Protein AF-A0A9R1IHA6-F1 (afdb_monomer)

Nearest PDB structures (foldseek):
  6hix-assembly1_BE  TM=2.326E-01  e=9.275E+00  Trypanosoma brucei brucei

Solvent-accessible surface area (backbone atoms only — not comparable to full-atom values): 6598 Å² total; per-residue (Å²): 130,70,86,80,84,93,44,75,67,52,56,48,25,57,74,69,25,54,63,55,72,69,58,50,52,52,51,47,20,59,52,26,32,60,39,22,48,35,31,72,74,71,72,51,58,93,70,52,66,53,27,52,53,48,52,52,51,53,39,62,53,31,71,79,51,58,51,72,69,54,48,54,51,49,51,55,50,18,30,52,51,28,31,49,55,46,63,74,39,41,64,21,51,52,37,29,50,54,32,51,78,70,69,51,56,70,72,56,28,52,49,36,29,53,56,36,55,62,72,74,110

pLDDT: mean 88.93, std 10.42, range [49.62, 97.88]

Organism: Triticum aestivum (NCBI:txid4565)

Structure (mmCIF, N/CA/C/O backbone):
data_AF-A0A9R1IHA6-F1
#
_entry.id   AF-A0A9R1IHA6-F1
#
loop_
_atom_site.group_PDB
_atom_site.id
_atom_site.type_symbol
_atom_site.label_atom_id
_atom_site.label_alt_id
_atom_site.label_comp_id
_atom_site.label_asym_id
_atom_site.label_entity_id
_atom_site.label_seq_id
_atom_site.pdbx_PDB_ins_code
_atom_site.Cartn_x
_atom_site.Cartn_y
_atom_site.Cartn_z
_atom_site.occupancy
_atom_site.B_iso_or_equiv
_atom_site.auth_seq_id
_atom_site.auth_comp_id
_atom_site.auth_asym_id
_atom_site.auth_atom_id
_atom_site.pdbx_PDB_model_num
ATOM 1 N N . ALA A 1 1 ? -11.161 -4.073 -8.428 1.00 49.62 1 ALA A N 1
ATOM 2 C CA . ALA A 1 1 ? -10.575 -2.799 -7.959 1.00 49.62 1 ALA A CA 1
ATOM 3 C C . ALA A 1 1 ? -9.213 -2.607 -8.622 1.00 49.62 1 ALA A C 1
ATOM 5 O O . ALA A 1 1 ? -8.655 -3.598 -9.080 1.00 49.62 1 ALA A O 1
ATOM 6 N N . GLY A 1 2 ? -8.721 -1.375 -8.741 1.00 61.88 2 GLY A N 1
ATOM 7 C CA . GLY A 1 2 ? -7.374 -1.086 -9.237 1.00 61.88 2 GLY A CA 1
ATOM 8 C C . GLY A 1 2 ? -6.976 0.344 -8.885 1.00 61.88 2 GLY A C 1
ATOM 9 O O . GLY A 1 2 ? -7.828 1.236 -8.886 1.00 61.88 2 GLY A O 1
ATOM 10 N N . THR A 1 3 ? -5.708 0.547 -8.543 1.00 79.12 3 THR A N 1
ATOM 11 C CA . THR A 1 3 ? -5.172 1.857 -8.168 1.00 79.12 3 THR A CA 1
ATOM 12 C C . THR A 1 3 ? -4.991 2.734 -9.403 1.00 79.12 3 THR A C 1
ATOM 14 O O . THR A 1 3 ? -4.289 2.365 -10.342 1.00 79.12 3 THR A O 1
ATOM 17 N N . GLN A 1 4 ? -5.602 3.920 -9.391 1.00 74.00 4 GLN A N 1
ATOM 18 C CA . GLN A 1 4 ? -5.334 4.967 -10.374 1.00 74.00 4 GLN A CA 1
ATOM 19 C C . GLN A 1 4 ? -4.528 6.081 -9.728 1.00 74.00 4 GLN A C 1
ATOM 21 O O . GLN A 1 4 ? -4.879 6.600 -8.668 1.00 74.00 4 GLN A O 1
ATOM 26 N N . PHE A 1 5 ? -3.458 6.460 -10.402 1.00 71.38 5 PHE A N 1
ATOM 27 C CA . PHE A 1 5 ? -2.583 7.523 -9.972 1.00 71.38 5 PHE A CA 1
ATOM 28 C C . PHE A 1 5 ? -2.893 8.805 -10.748 1.00 71.38 5 PHE A C 1
ATOM 30 O O . PHE A 1 5 ? -2.802 8.819 -11.968 1.00 71.38 5 PHE A O 1
ATOM 37 N N . TRP A 1 6 ? -3.241 9.879 -10.037 1.00 64.12 6 TRP A N 1
ATOM 38 C CA . TRP A 1 6 ? -3.497 11.202 -10.615 1.00 64.12 6 TRP A CA 1
ATOM 39 C C . TRP A 1 6 ? -2.381 12.164 -10.199 1.00 64.12 6 TRP A C 1
ATOM 41 O O . TRP A 1 6 ? -2.547 12.979 -9.293 1.00 64.12 6 TRP A O 1
ATOM 51 N N . ASP A 1 7 ? -1.212 12.021 -10.819 1.00 72.62 7 ASP A N 1
ATOM 52 C CA . ASP A 1 7 ? -0.042 12.865 -10.570 1.00 72.62 7 ASP A CA 1
ATOM 53 C C . ASP A 1 7 ? 0.605 13.211 -11.916 1.00 72.62 7 ASP A C 1
ATOM 55 O O . ASP A 1 7 ? 1.246 12.379 -12.549 1.00 72.62 7 ASP A O 1
ATOM 59 N N . ALA A 1 8 ? 0.427 14.452 -12.373 1.00 72.25 8 ALA A N 1
ATOM 60 C CA . ALA A 1 8 ? 0.936 14.897 -13.672 1.00 72.25 8 ALA A CA 1
ATOM 61 C C . ALA A 1 8 ? 2.471 14.837 -13.760 1.00 72.25 8 ALA A C 1
ATOM 63 O O . ALA A 1 8 ? 3.035 14.661 -14.840 1.00 72.25 8 ALA A O 1
ATOM 64 N N . LYS A 1 9 ? 3.165 14.976 -12.623 1.00 71.75 9 LYS A N 1
ATOM 65 C CA . LYS A 1 9 ? 4.618 14.814 -12.569 1.00 71.75 9 LYS A CA 1
ATOM 66 C C . LYS A 1 9 ? 4.986 13.342 -12.741 1.00 71.75 9 LYS A C 1
ATOM 68 O O . LYS A 1 9 ? 5.939 13.047 -13.450 1.00 71.75 9 LYS A O 1
ATOM 73 N N . MET A 1 10 ? 4.214 12.440 -12.143 1.00 68.81 10 MET A N 1
ATOM 74 C CA . MET A 1 10 ? 4.372 11.000 -12.328 1.00 68.81 10 MET A CA 1
ATOM 75 C C . MET A 1 10 ? 4.103 10.568 -13.762 1.00 68.81 10 MET A C 1
ATOM 77 O O . MET A 1 10 ? 4.908 9.830 -14.305 1.00 68.81 10 MET A O 1
ATOM 81 N N . GLU A 1 11 ? 3.004 11.003 -14.380 1.00 69.06 11 GLU A N 1
ATOM 82 C CA . GLU A 1 11 ? 2.703 10.654 -15.776 1.00 69.06 11 GLU A CA 1
ATOM 83 C C . GLU A 1 11 ? 3.834 11.094 -16.704 1.00 69.06 11 GLU A C 1
ATOM 85 O O . GLU A 1 11 ? 4.215 10.358 -17.612 1.00 69.06 11 GLU A O 1
ATOM 90 N N . LYS A 1 12 ? 4.421 12.262 -16.424 1.00 73.88 12 LYS A N 1
ATOM 91 C CA . LYS A 1 12 ? 5.599 12.755 -17.129 1.00 73.88 12 LYS A CA 1
ATOM 92 C C . LYS A 1 12 ? 6.841 11.894 -16.866 1.00 73.88 12 LYS A C 1
ATOM 94 O O . LYS A 1 12 ? 7.442 11.422 -17.820 1.00 73.88 12 LYS A O 1
ATOM 99 N N . GLU A 1 13 ? 7.208 11.662 -15.604 1.00 73.06 13 GLU A N 1
ATOM 100 C CA . GLU A 1 13 ? 8.374 10.839 -15.227 1.00 73.06 13 GLU A CA 1
ATOM 101 C C . GLU A 1 13 ? 8.249 9.395 -15.746 1.00 73.06 13 GLU A C 1
ATOM 103 O O . GLU A 1 13 ? 9.225 8.802 -16.200 1.00 73.06 13 GLU A O 1
ATOM 108 N N . LEU A 1 14 ? 7.036 8.838 -15.734 1.00 67.50 14 LEU A N 1
ATOM 109 C CA . LEU A 1 14 ? 6.726 7.510 -16.251 1.00 67.50 14 LEU A CA 1
ATOM 110 C C . LEU A 1 14 ? 6.757 7.474 -17.784 1.00 67.50 14 LEU A C 1
ATOM 112 O O . LEU A 1 14 ? 7.295 6.529 -18.352 1.00 67.50 14 LEU A O 1
ATOM 116 N N . GLY A 1 15 ? 6.222 8.502 -18.450 1.00 64.25 15 GLY A N 1
ATOM 117 C CA . GLY A 1 15 ? 6.286 8.651 -19.906 1.00 64.25 15 GLY A CA 1
ATOM 118 C C . GLY A 1 15 ? 7.706 8.880 -20.432 1.00 64.25 15 GLY A C 1
ATOM 119 O O . GLY A 1 15 ? 8.010 8.492 -21.556 1.00 64.25 15 GLY A O 1
ATOM 120 N N . GLU A 1 16 ? 8.582 9.462 -19.611 1.00 71.81 16 GLU A N 1
ATOM 121 C CA . GLU A 1 16 ? 10.010 9.654 -19.892 1.00 71.81 16 GLU A CA 1
ATOM 122 C C . GLU A 1 16 ? 10.869 8.434 -19.487 1.00 71.81 16 GLU A C 1
ATOM 124 O O . GLU A 1 16 ? 12.070 8.436 -19.735 1.00 71.81 16 GLU A O 1
ATOM 129 N N . GLY A 1 17 ? 10.289 7.390 -18.873 1.00 62.44 17 GLY A N 1
ATOM 130 C CA . GLY A 1 17 ? 11.026 6.207 -18.393 1.00 62.44 17 GLY A CA 1
ATOM 131 C C . GLY A 1 17 ? 11.953 6.487 -17.198 1.00 62.44 17 GLY A C 1
ATOM 132 O O . GLY A 1 17 ? 12.794 5.657 -16.840 1.00 62.44 17 GLY A O 1
ATOM 133 N N . HIS A 1 18 ? 11.814 7.654 -16.565 1.00 67.50 18 HIS A N 1
ATOM 134 C CA . HIS A 1 18 ? 12.708 8.183 -15.539 1.00 67.50 18 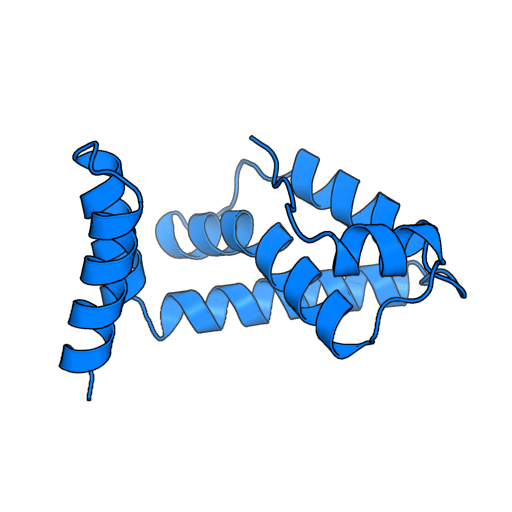HIS A CA 1
ATOM 135 C C . HIS A 1 18 ? 11.930 8.552 -14.275 1.00 67.50 18 HIS A C 1
ATOM 137 O O . HIS A 1 18 ? 11.630 9.712 -14.006 1.00 67.50 18 HIS A O 1
ATOM 143 N N . LEU A 1 19 ? 11.652 7.547 -13.448 1.00 70.31 19 LEU A N 1
ATOM 144 C CA . LEU A 1 19 ? 11.158 7.750 -12.089 1.00 70.31 19 LEU A CA 1
ATOM 145 C C . LEU A 1 19 ? 12.329 7.879 -11.121 1.00 70.31 19 LEU A C 1
ATOM 147 O O . LEU A 1 19 ? 13.221 7.027 -11.086 1.00 70.31 19 LEU A O 1
ATOM 151 N N . SER A 1 20 ? 12.302 8.904 -10.265 1.00 75.88 20 SER A N 1
ATOM 152 C CA . SER A 1 20 ? 13.237 8.923 -9.135 1.00 75.88 20 SER A CA 1
ATOM 153 C C . SER A 1 20 ? 13.038 7.664 -8.279 1.00 75.88 20 SER A C 1
ATOM 155 O O . SER A 1 20 ? 11.905 7.232 -8.046 1.00 75.88 20 SER A O 1
ATOM 157 N N . SER A 1 21 ? 14.129 7.088 -7.765 1.00 75.94 21 SER A N 1
ATOM 158 C CA . SER A 1 21 ? 14.070 5.861 -6.953 1.00 75.94 21 SER A CA 1
ATOM 159 C C . SER A 1 21 ? 13.104 5.990 -5.770 1.00 75.94 21 SER A C 1
ATOM 161 O O . SER A 1 21 ? 12.372 5.061 -5.45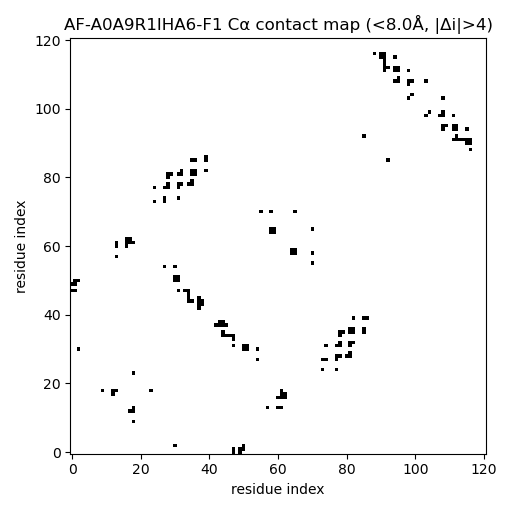2 1.00 75.94 21 SER A O 1
ATOM 163 N N . THR A 1 22 ? 13.029 7.176 -5.160 1.00 82.62 22 THR A N 1
ATOM 164 C CA . THR A 1 22 ? 12.108 7.452 -4.049 1.00 82.62 22 THR A CA 1
ATOM 165 C C . THR A 1 22 ? 10.643 7.533 -4.486 1.00 82.62 22 THR A C 1
ATOM 167 O O . THR A 1 22 ? 9.772 7.081 -3.743 1.00 82.62 22 THR A O 1
ATOM 170 N N . ALA A 1 23 ? 10.344 8.107 -5.656 1.00 82.69 23 ALA A N 1
ATOM 171 C CA . ALA A 1 23 ? 8.973 8.163 -6.167 1.00 82.69 23 ALA A CA 1
ATOM 172 C C . ALA A 1 23 ? 8.475 6.758 -6.522 1.00 82.69 23 ALA A C 1
ATOM 174 O O . ALA A 1 23 ? 7.418 6.344 -6.047 1.00 82.69 23 ALA A O 1
ATOM 175 N N . PHE A 1 24 ? 9.294 5.990 -7.247 1.00 85.75 24 PHE A N 1
ATOM 176 C CA . PHE A 1 24 ? 8.996 4.600 -7.586 1.00 85.75 24 PHE A CA 1
ATOM 177 C C . PHE A 1 24 ? 8.706 3.747 -6.342 1.00 85.75 24 PHE A C 1
ATOM 179 O O . PHE A 1 24 ? 7.701 3.035 -6.298 1.00 85.75 24 PHE A O 1
ATOM 186 N N . ASP A 1 25 ? 9.522 3.880 -5.294 1.00 88.56 25 ASP A N 1
ATOM 187 C CA . ASP A 1 25 ? 9.347 3.134 -4.045 1.00 88.56 25 ASP A CA 1
ATOM 188 C C . ASP A 1 25 ? 8.010 3.444 -3.360 1.00 88.56 25 ASP A C 1
ATOM 190 O O . ASP A 1 25 ? 7.326 2.528 -2.892 1.00 88.56 25 ASP A O 1
ATOM 194 N N . ARG A 1 26 ? 7.591 4.716 -3.357 1.00 89.12 26 ARG A N 1
ATOM 195 C CA . ARG A 1 26 ? 6.291 5.133 -2.810 1.00 89.12 26 ARG A CA 1
ATOM 196 C C . ARG A 1 26 ? 5.122 4.598 -3.633 1.00 89.12 26 ARG A C 1
ATOM 198 O O . ARG A 1 26 ? 4.137 4.162 -3.045 1.00 89.12 26 ARG A O 1
ATOM 205 N N . TYR A 1 27 ? 5.221 4.582 -4.961 1.00 88.75 27 TYR A N 1
ATOM 206 C CA . TYR A 1 27 ? 4.156 4.026 -5.803 1.00 88.75 27 TYR A CA 1
ATOM 207 C C . TYR A 1 27 ? 3.989 2.532 -5.595 1.00 88.75 27 TYR A C 1
ATOM 209 O O . TYR A 1 27 ? 2.864 2.062 -5.436 1.00 88.75 27 TYR A O 1
ATOM 217 N N . CYS A 1 28 ? 5.098 1.802 -5.494 1.00 92.50 28 CYS A N 1
ATOM 218 C CA . CYS A 1 28 ? 5.048 0.387 -5.164 1.00 92.50 28 CYS A CA 1
ATOM 219 C C . CYS A 1 28 ? 4.378 0.176 -3.797 1.00 92.50 28 CYS A C 1
ATOM 221 O O . CYS A 1 28 ? 3.512 -0.682 -3.667 1.00 92.50 28 CYS A O 1
ATOM 223 N N . MET A 1 29 ? 4.703 0.990 -2.783 1.00 94.94 29 MET A N 1
ATOM 224 C CA . MET A 1 29 ? 4.011 0.922 -1.489 1.00 94.94 29 MET A CA 1
ATOM 225 C C . MET A 1 29 ? 2.497 1.149 -1.613 1.00 94.94 29 MET A C 1
ATOM 227 O O . MET A 1 29 ? 1.732 0.411 -0.997 1.00 94.94 29 MET A O 1
ATOM 231 N N . ILE A 1 30 ? 2.054 2.127 -2.409 1.00 93.12 30 ILE A N 1
ATOM 232 C CA . ILE A 1 30 ? 0.624 2.415 -2.600 1.00 93.12 30 ILE A CA 1
ATOM 233 C C . ILE A 1 30 ? -0.086 1.248 -3.301 1.00 93.12 30 ILE A C 1
ATOM 235 O O . ILE A 1 30 ? -1.124 0.813 -2.812 1.00 93.12 30 ILE A O 1
ATOM 239 N N . LEU A 1 31 ? 0.496 0.695 -4.372 1.00 93.88 31 LEU A N 1
ATOM 240 C CA . LEU A 1 31 ? -0.063 -0.463 -5.090 1.00 93.88 31 LEU A CA 1
ATOM 241 C C . LEU A 1 31 ? -0.267 -1.666 -4.166 1.00 93.88 31 LEU A C 1
ATOM 243 O O . LEU A 1 31 ? -1.309 -2.312 -4.187 1.00 93.88 31 LEU A O 1
ATOM 247 N N . PHE A 1 32 ? 0.711 -1.932 -3.301 1.00 95.62 32 PHE A N 1
ATOM 248 C CA . PHE A 1 32 ? 0.656 -3.055 -2.370 1.00 95.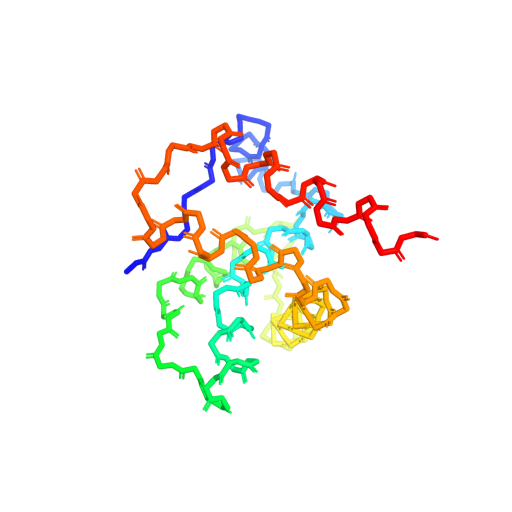62 32 PHE A CA 1
ATOM 249 C C . PHE A 1 32 ? -0.069 -2.739 -1.052 1.00 95.62 32 PHE A C 1
ATOM 251 O O . PHE A 1 32 ? -0.198 -3.625 -0.208 1.00 95.62 32 PHE A O 1
ATOM 258 N N . ALA A 1 33 ? -0.558 -1.512 -0.842 1.00 95.19 33 ALA A N 1
ATOM 259 C CA . ALA A 1 33 ? -1.212 -1.132 0.410 1.00 95.19 33 ALA A CA 1
ATOM 260 C C . ALA A 1 33 ? -2.535 -1.876 0.633 1.00 95.19 33 ALA A C 1
ATOM 262 O O . ALA A 1 33 ? -2.821 -2.244 1.769 1.00 95.19 33 ALA A O 1
ATOM 263 N N . GLY A 1 34 ? -3.303 -2.139 -0.432 1.00 93.31 34 GLY A N 1
ATOM 264 C CA . GLY A 1 34 ? -4.535 -2.932 -0.358 1.00 93.31 34 GLY A CA 1
ATOM 265 C C . GLY A 1 34 ? -4.262 -4.370 0.084 1.00 93.31 34 GLY A C 1
ATOM 266 O O . GLY A 1 34 ? -4.775 -4.802 1.112 1.00 93.31 34 GLY A O 1
ATOM 267 N N . ILE A 1 35 ? -3.349 -5.054 -0.614 1.00 94.31 35 ILE A N 1
ATOM 268 C CA . ILE A 1 35 ? -2.888 -6.412 -0.271 1.00 94.31 35 ILE A CA 1
ATOM 269 C C . ILE A 1 35 ? -2.367 -6.464 1.174 1.00 94.31 35 ILE A C 1
ATOM 271 O O . ILE A 1 35 ? -2.707 -7.361 1.943 1.00 94.31 35 ILE A O 1
ATOM 275 N N . ALA A 1 36 ? -1.561 -5.478 1.579 1.00 96.06 36 ALA A N 1
ATOM 276 C CA . ALA A 1 36 ? -1.039 -5.400 2.938 1.00 96.06 36 ALA A CA 1
ATOM 277 C C . ALA A 1 36 ? -2.142 -5.178 3.989 1.00 96.06 36 ALA A C 1
ATOM 279 O O . ALA A 1 36 ? -2.051 -5.729 5.087 1.00 96.06 36 ALA A O 1
ATOM 280 N N . ALA A 1 37 ? -3.170 -4.383 3.675 1.00 94.69 37 ALA A N 1
ATOM 281 C CA . ALA A 1 37 ? -4.311 -4.150 4.554 1.00 94.69 37 ALA A CA 1
ATOM 282 C C . ALA A 1 37 ? -5.166 -5.413 4.717 1.00 94.69 37 ALA A C 1
ATOM 284 O O . ALA A 1 37 ? -5.513 -5.755 5.847 1.00 94.69 37 ALA A O 1
ATOM 285 N N . GLU A 1 38 ? -5.447 -6.129 3.626 1.00 93.31 38 GLU A N 1
ATOM 286 C CA . GLU A 1 38 ? -6.167 -7.408 3.654 1.00 93.31 38 GLU A CA 1
ATOM 287 C C . GLU A 1 38 ? -5.416 -8.432 4.508 1.00 93.31 38 GLU A C 1
ATOM 289 O O . GLU A 1 38 ? -5.963 -8.931 5.491 1.00 93.31 38 GLU A O 1
ATOM 294 N N . ALA A 1 39 ? -4.121 -8.631 4.247 1.00 93.69 39 ALA A N 1
ATOM 295 C CA . ALA A 1 39 ? -3.290 -9.539 5.033 1.00 93.69 39 ALA A CA 1
ATOM 296 C C . ALA A 1 39 ? -3.214 -9.144 6.522 1.00 93.69 39 ALA A C 1
ATOM 298 O O . ALA A 1 39 ? -3.183 -10.006 7.400 1.00 93.69 39 ALA A O 1
ATOM 299 N N . LEU A 1 40 ? -3.196 -7.843 6.839 1.00 93.12 40 LEU A N 1
ATOM 300 C CA . LEU A 1 40 ? -3.191 -7.354 8.222 1.00 93.12 40 LEU A CA 1
ATOM 301 C C . LEU A 1 40 ? -4.517 -7.615 8.953 1.00 93.12 40 LEU A C 1
ATOM 303 O O . LEU A 1 40 ? -4.500 -7.820 10.170 1.00 93.12 40 LEU A O 1
ATOM 307 N N . VAL A 1 41 ? -5.651 -7.550 8.252 1.00 91.62 41 VAL A N 1
ATOM 308 C CA . VAL A 1 41 ? -6.993 -7.641 8.849 1.00 91.62 41 VAL A CA 1
ATOM 309 C C . VAL A 1 41 ? -7.528 -9.074 8.842 1.00 91.62 41 VAL A C 1
ATOM 311 O O . VAL A 1 41 ? -8.085 -9.505 9.852 1.00 91.62 41 VAL A O 1
ATOM 314 N N . TYR A 1 42 ? -7.341 -9.801 7.742 1.00 91.44 42 TYR A N 1
ATOM 315 C CA . TYR A 1 42 ? -7.948 -11.109 7.481 1.00 91.44 42 TYR A CA 1
ATOM 316 C C . TYR A 1 42 ? -6.944 -12.271 7.522 1.00 91.44 42 TYR A C 1
ATOM 318 O O . TYR A 1 42 ? -7.354 -13.422 7.607 1.00 91.44 42 TYR A O 1
ATOM 326 N N . GLY A 1 43 ? -5.636 -11.989 7.539 1.00 92.50 43 GLY A N 1
ATOM 327 C CA . GLY A 1 43 ? -4.570 -13.000 7.597 1.00 92.5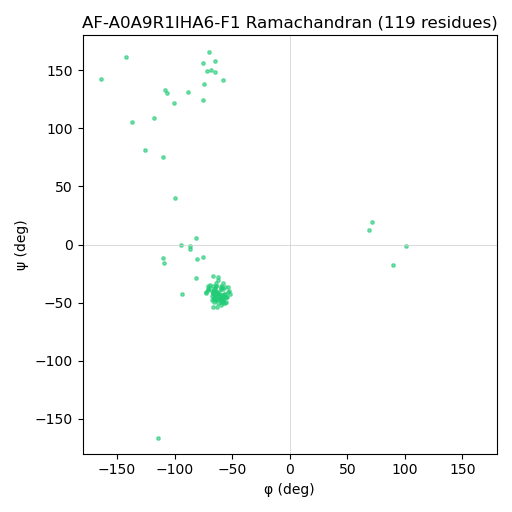0 43 GLY A CA 1
ATOM 328 C C . GLY A 1 43 ? -4.093 -13.493 6.229 1.00 92.50 43 GLY A C 1
ATOM 329 O O . GLY A 1 43 ? -2.977 -13.997 6.123 1.00 92.50 43 GLY A O 1
ATOM 330 N N . GLU A 1 44 ? -4.883 -13.267 5.184 1.00 90.94 44 GLU A N 1
ATOM 331 C CA . GLU A 1 44 ? -4.548 -13.513 3.784 1.00 90.94 44 GLU A CA 1
ATOM 332 C C . GLU A 1 44 ? -5.127 -12.403 2.896 1.00 90.94 44 GLU A C 1
ATOM 334 O O . GLU A 1 44 ? -5.988 -11.637 3.333 1.00 90.94 44 GLU A O 1
ATOM 339 N N . ALA A 1 45 ? -4.596 -12.274 1.681 1.00 91.06 45 ALA A N 1
ATOM 340 C CA . ALA A 1 45 ? -5.104 -11.351 0.671 1.00 91.06 45 ALA A CA 1
ATOM 341 C C . ALA A 1 45 ? -5.796 -12.155 -0.432 1.00 91.06 45 ALA A C 1
ATOM 343 O O . ALA A 1 45 ? -5.243 -13.148 -0.907 1.00 91.06 45 ALA A O 1
ATOM 344 N N . GLU A 1 46 ? -6.990 -11.722 -0.828 1.00 88.00 46 GLU A N 1
ATOM 345 C CA . GLU A 1 46 ? -7.812 -12.393 -1.847 1.00 88.00 46 GLU A CA 1
ATOM 346 C C . GLU A 1 46 ? -7.868 -11.589 -3.158 1.00 88.00 46 GLU A C 1
ATOM 348 O O . GLU A 1 46 ? -8.257 -12.118 -4.200 1.00 88.00 46 GLU A O 1
ATOM 353 N N . GLY A 1 47 ? -7.482 -10.308 -3.119 1.00 86.44 47 GLY A N 1
ATOM 354 C CA . GLY A 1 47 ? -7.463 -9.406 -4.268 1.00 86.44 47 GLY A CA 1
ATOM 355 C C . GLY A 1 47 ? -6.063 -8.943 -4.685 1.00 86.44 47 GLY A C 1
ATOM 356 O O . GLY A 1 47 ? -5.039 -9.468 -4.260 1.00 86.44 47 GLY A O 1
ATOM 357 N N . GLY A 1 48 ? -6.026 -7.912 -5.536 1.00 90.00 48 GLY A N 1
ATOM 358 C CA . GLY A 1 48 ? -4.794 -7.189 -5.882 1.00 90.00 48 GLY A CA 1
ATOM 359 C C . GLY A 1 48 ? -4.145 -7.554 -7.220 1.00 90.00 48 GLY A C 1
ATOM 360 O O . GLY A 1 48 ? -3.181 -6.902 -7.608 1.00 90.00 48 GLY A O 1
ATOM 361 N N . GLU A 1 49 ? -4.693 -8.507 -7.982 1.00 92.94 49 GLU A N 1
ATOM 362 C CA . GLU A 1 49 ? -4.138 -8.914 -9.289 1.00 92.94 49 GLU A CA 1
ATOM 363 C C . GLU A 1 49 ? -3.933 -7.723 -10.247 1.00 92.94 49 GLU A C 1
ATOM 365 O O . GLU A 1 49 ?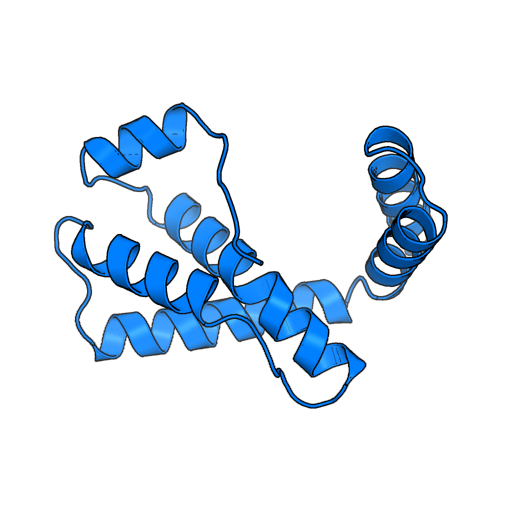 -2.905 -7.609 -10.918 1.00 92.94 49 GLU A O 1
ATOM 370 N N . ASN A 1 50 ? -4.885 -6.786 -10.288 1.00 91.38 50 ASN A N 1
ATOM 371 C CA . ASN A 1 50 ? -4.761 -5.583 -11.114 1.00 91.38 50 ASN A CA 1
ATOM 372 C C . ASN A 1 50 ? -3.597 -4.687 -10.669 1.00 91.38 50 ASN A C 1
ATOM 374 O O . ASN A 1 50 ? -2.888 -4.147 -11.518 1.00 91.38 50 ASN A O 1
ATOM 378 N N . ASP A 1 51 ? -3.387 -4.539 -9.359 1.00 93.00 51 ASP A N 1
ATOM 379 C CA . ASP A 1 51 ? -2.297 -3.737 -8.802 1.00 93.00 51 ASP A CA 1
ATOM 380 C C . ASP A 1 51 ? -0.936 -4.419 -9.038 1.00 93.00 51 ASP A C 1
ATOM 382 O O . ASP A 1 51 ? 0.044 -3.750 -9.372 1.00 93.00 51 ASP A O 1
ATOM 386 N N . GLU A 1 52 ? -0.879 -5.754 -8.985 1.00 93.56 52 GLU A N 1
ATOM 387 C CA . GLU A 1 52 ? 0.303 -6.542 -9.359 1.00 93.56 52 GLU A CA 1
ATOM 388 C C . GLU A 1 52 ? 0.640 -6.431 -10.852 1.00 93.56 52 GLU A C 1
ATOM 390 O O . GLU A 1 52 ? 1.807 -6.276 -11.228 1.00 93.56 52 GLU A O 1
ATOM 395 N N . ASN A 1 53 ? -0.372 -6.485 -11.720 1.00 92.94 53 ASN A N 1
ATOM 396 C CA . ASN A 1 53 ? -0.208 -6.324 -13.164 1.00 92.94 53 ASN A CA 1
ATOM 397 C C . ASN A 1 53 ? 0.259 -4.906 -13.524 1.00 92.94 53 ASN A C 1
ATOM 399 O O . ASN A 1 53 ? 1.122 -4.740 -14.397 1.00 92.94 53 ASN A O 1
ATOM 403 N N . LEU A 1 54 ? -0.250 -3.890 -12.820 1.00 91.00 54 LEU A N 1
ATOM 404 C CA . LEU A 1 54 ? 0.221 -2.516 -12.952 1.00 91.00 54 LEU A CA 1
ATOM 405 C C . LEU A 1 54 ? 1.673 -2.388 -12.474 1.00 91.00 54 LEU A C 1
ATOM 407 O O . LEU A 1 54 ? 2.509 -1.880 -13.217 1.00 91.00 54 LEU A O 1
ATOM 411 N N . PHE A 1 55 ? 2.017 -2.932 -11.303 1.00 93.25 55 PHE A N 1
ATOM 412 C CA . PHE A 1 55 ? 3.398 -2.976 -10.810 1.00 93.25 55 PHE A CA 1
ATOM 413 C C . PHE A 1 55 ? 4.353 -3.636 -11.817 1.00 93.25 55 PHE A C 1
ATOM 415 O O . PHE A 1 55 ? 5.431 -3.102 -12.093 1.00 93.25 55 PHE A O 1
ATOM 422 N N . ARG A 1 56 ? 3.956 -4.771 -12.409 1.00 93.06 56 ARG A N 1
ATOM 423 C CA . ARG A 1 56 ? 4.755 -5.466 -13.429 1.00 93.06 56 ARG A CA 1
ATOM 424 C C . ARG A 1 56 ? 4.983 -4.584 -14.653 1.00 93.06 56 ARG A C 1
ATOM 426 O O . ARG A 1 56 ? 6.118 -4.479 -15.109 1.00 93.06 56 ARG A O 1
ATOM 433 N N . SER A 1 57 ? 3.929 -3.936 -15.145 1.00 88.94 57 SER A N 1
ATOM 434 C CA . SER A 1 57 ? 4.006 -3.018 -16.288 1.00 88.94 57 SER A CA 1
ATOM 435 C C . SER A 1 57 ? 4.949 -1.847 -16.006 1.00 88.94 57 SER A C 1
ATOM 437 O O . SER A 1 57 ? 5.819 -1.555 -16.822 1.00 88.94 57 SER A O 1
ATOM 439 N N . LEU A 1 58 ? 4.851 -1.238 -14.818 1.00 86.25 58 LEU A N 1
ATOM 440 C CA . LEU A 1 58 ? 5.739 -0.151 -14.397 1.00 86.25 58 LEU A CA 1
ATOM 441 C C . LEU A 1 58 ? 7.207 -0.594 -14.377 1.00 86.25 58 LEU A C 1
ATOM 443 O O . LEU A 1 58 ? 8.059 0.110 -14.901 1.00 86.25 58 LEU A O 1
ATOM 447 N N . CYS A 1 59 ? 7.510 -1.776 -13.831 1.00 90.25 59 CYS A N 1
ATOM 448 C CA . CYS A 1 59 ? 8.884 -2.286 -13.756 1.00 90.25 59 CYS A CA 1
ATOM 449 C C . CYS A 1 59 ? 9.537 -2.517 -15.127 1.00 90.25 59 CYS A C 1
ATOM 451 O O . CYS A 1 59 ? 10.760 -2.422 -15.237 1.00 90.25 59 CYS A O 1
ATOM 453 N N . VAL A 1 60 ? 8.734 -2.858 -16.139 1.00 88.88 60 VAL A N 1
ATOM 454 C CA . VAL A 1 60 ? 9.192 -3.096 -17.517 1.00 88.88 60 VAL A CA 1
ATOM 455 C C . VAL A 1 60 ? 9.366 -1.785 -18.289 1.00 88.88 60 VAL A C 1
ATOM 457 O O . VAL A 1 60 ? 10.203 -1.726 -19.181 1.00 88.88 60 VAL A O 1
ATOM 460 N N . LEU A 1 61 ? 8.604 -0.742 -17.944 1.00 84.25 61 LEU A N 1
ATOM 461 C CA . LEU A 1 61 ? 8.698 0.587 -18.563 1.00 84.25 61 LEU A CA 1
ATOM 462 C C . LEU A 1 61 ? 9.842 1.452 -18.010 1.00 84.25 61 LEU A C 1
ATOM 464 O O . LEU A 1 61 ? 10.151 2.485 -18.598 1.00 84.25 61 LEU A O 1
ATOM 468 N N . LEU A 1 62 ? 10.456 1.063 -16.890 1.00 82.94 62 LEU A N 1
ATOM 469 C CA . LEU A 1 62 ? 11.643 1.743 -16.369 1.00 82.94 62 LEU A CA 1
ATOM 470 C C . LEU A 1 62 ? 12.830 1.598 -17.326 1.00 82.94 62 LEU A C 1
ATOM 472 O O . LEU A 1 62 ? 12.995 0.557 -17.959 1.00 82.94 62 LEU A O 1
ATOM 476 N N . ASP A 1 63 ? 13.695 2.611 -17.350 1.00 81.50 63 ASP A N 1
ATOM 477 C CA . ASP A 1 63 ? 14.967 2.567 -18.066 1.00 81.50 63 ASP A CA 1
ATOM 478 C C . ASP A 1 63 ? 16.161 2.706 -17.093 1.00 81.50 63 ASP A C 1
ATOM 480 O O . ASP A 1 63 ? 16.367 3.783 -16.520 1.00 81.50 63 ASP A O 1
ATOM 484 N N . PRO A 1 64 ? 16.947 1.635 -16.852 1.00 86.81 64 PRO A N 1
ATOM 485 C CA . PRO A 1 64 ? 16.770 0.278 -17.378 1.00 86.81 64 PRO A CA 1
ATOM 486 C C . PRO A 1 64 ? 15.624 -0.488 -16.680 1.00 86.81 64 PRO A C 1
ATOM 488 O O . PRO A 1 64 ? 15.326 -0.221 -15.508 1.00 86.81 64 PRO A O 1
ATOM 491 N N . PRO A 1 65 ? 15.028 -1.503 -17.338 1.00 88.56 65 PRO A N 1
ATOM 492 C CA . PRO A 1 65 ? 13.969 -2.311 -16.741 1.00 88.56 65 PRO A CA 1
ATOM 493 C C . PRO A 1 65 ? 14.509 -3.175 -15.599 1.00 88.56 65 PRO A C 1
ATOM 495 O O . PRO A 1 65 ? 15.662 -3.620 -15.607 1.00 88.56 65 PRO A O 1
ATOM 498 N N . LEU A 1 66 ? 13.658 -3.465 -14.614 1.00 91.19 66 LEU A N 1
ATOM 499 C CA . LEU A 1 66 ? 14.051 -4.329 -13.501 1.00 91.19 66 LEU A CA 1
ATOM 500 C C . LEU A 1 66 ? 14.116 -5.800 -13.924 1.00 91.19 66 LEU A C 1
ATOM 502 O O . LEU A 1 66 ? 13.215 -6.329 -14.570 1.00 91.19 66 LEU A O 1
ATOM 506 N N . SER A 1 67 ? 15.149 -6.505 -13.461 1.00 94.81 67 SER A N 1
ATOM 507 C CA . SER A 1 67 ? 15.186 -7.969 -13.529 1.00 94.81 67 SER A CA 1
ATOM 508 C C . SER A 1 67 ? 14.096 -8.599 -12.654 1.00 94.81 67 SER A C 1
ATOM 510 O O . SER A 1 67 ? 13.669 -8.022 -11.652 1.00 94.81 67 SER A O 1
ATOM 512 N N . VAL A 1 68 ? 13.719 -9.846 -12.952 1.00 94.81 68 VAL A N 1
ATOM 513 C CA . VAL A 1 68 ? 12.731 -10.611 -12.164 1.00 94.81 68 VAL A CA 1
ATOM 514 C C . VAL A 1 68 ? 13.089 -10.650 -10.671 1.00 94.81 68 VAL A C 1
ATOM 516 O O . VAL A 1 68 ? 12.221 -10.489 -9.814 1.00 94.81 68 VAL A O 1
ATOM 519 N N . ALA A 1 69 ? 14.376 -10.803 -10.341 1.00 96.50 69 ALA A N 1
ATOM 520 C CA . ALA A 1 69 ? 14.841 -10.807 -8.956 1.00 96.50 69 ALA A CA 1
ATOM 521 C C . ALA A 1 69 ? 14.663 -9.437 -8.276 1.00 96.50 69 ALA A C 1
ATOM 523 O O . ALA A 1 69 ? 14.226 -9.371 -7.125 1.00 96.50 69 ALA A O 1
ATOM 524 N N . GLN A 1 70 ? 14.957 -8.341 -8.985 1.00 94.88 70 GLN A N 1
ATOM 525 C CA . GLN A 1 70 ? 14.747 -6.980 -8.482 1.00 94.88 70 GLN A CA 1
ATOM 526 C C . GLN A 1 70 ? 13.260 -6.674 -8.298 1.00 94.88 70 GLN A C 1
ATOM 528 O O . GLN A 1 70 ? 12.886 -6.146 -7.254 1.00 94.88 70 GLN A O 1
ATOM 533 N N . MET A 1 71 ? 12.413 -7.062 -9.255 1.00 95.06 71 MET A N 1
ATOM 534 C CA . MET A 1 71 ? 10.959 -6.918 -9.153 1.00 95.06 71 MET A CA 1
ATOM 535 C C . MET A 1 71 ? 10.412 -7.660 -7.932 1.00 95.06 71 MET A C 1
ATOM 537 O O . MET A 1 71 ? 9.692 -7.078 -7.126 1.00 95.06 71 MET A O 1
ATOM 541 N N . ALA A 1 72 ? 10.810 -8.922 -7.743 1.00 95.50 72 ALA A N 1
ATOM 542 C CA . ALA A 1 72 ? 10.372 -9.724 -6.605 1.00 95.50 72 ALA A CA 1
ATOM 543 C C . ALA A 1 72 ? 10.842 -9.137 -5.261 1.00 95.50 72 ALA A C 1
ATOM 545 O O . ALA A 1 72 ? 10.077 -9.097 -4.296 1.00 95.50 72 ALA A O 1
ATOM 546 N N . ASN A 1 73 ? 12.088 -8.653 -5.189 1.00 95.88 73 ASN A N 1
ATOM 547 C CA . ASN A 1 73 ? 12.601 -7.959 -4.004 1.00 95.88 73 ASN A CA 1
ATOM 548 C C . ASN A 1 73 ? 11.824 -6.670 -3.721 1.00 95.88 73 ASN A C 1
ATOM 550 O O . ASN A 1 73 ? 11.480 -6.412 -2.568 1.00 95.88 73 ASN A O 1
ATOM 554 N N . ARG A 1 74 ? 11.520 -5.887 -4.760 1.00 95.44 74 ARG A N 1
ATOM 555 C CA . ARG A 1 74 ? 10.769 -4.639 -4.634 1.00 95.44 74 ARG A CA 1
ATOM 556 C C . ARG A 1 74 ? 9.346 -4.889 -4.145 1.00 95.44 74 ARG A C 1
ATOM 558 O O . ARG A 1 74 ? 8.942 -4.244 -3.188 1.00 95.44 74 ARG A O 1
ATOM 565 N N . ALA A 1 75 ? 8.639 -5.860 -4.722 1.00 95.50 75 ALA A N 1
ATOM 566 C CA . ALA A 1 75 ? 7.296 -6.236 -4.284 1.00 95.50 75 ALA A CA 1
ATOM 567 C C . ALA A 1 75 ? 7.279 -6.645 -2.801 1.00 95.50 75 ALA A C 1
ATOM 569 O O . ALA A 1 75 ? 6.522 -6.083 -2.012 1.00 95.50 75 ALA A O 1
ATOM 570 N N . ARG A 1 76 ? 8.186 -7.546 -2.385 1.00 95.75 76 ARG A N 1
ATOM 571 C CA . ARG A 1 76 ? 8.313 -7.957 -0.973 1.00 95.75 76 ARG A CA 1
ATOM 572 C C . ARG A 1 76 ? 8.585 -6.780 -0.044 1.00 95.75 76 ARG A C 1
ATOM 574 O O . ARG A 1 76 ? 7.977 -6.683 1.021 1.00 95.75 76 ARG A O 1
ATOM 581 N N . TRP A 1 77 ? 9.507 -5.902 -0.434 1.00 96.31 77 TRP A N 1
ATOM 582 C CA . TRP A 1 77 ? 9.831 -4.718 0.349 1.00 96.31 77 TRP A CA 1
ATOM 583 C C . TRP A 1 77 ? 8.616 -3.796 0.478 1.00 96.31 77 TRP A C 1
ATOM 585 O O . TRP A 1 77 ? 8.281 -3.397 1.589 1.00 96.31 77 TRP A O 1
ATOM 595 N N . SER A 1 78 ? 7.914 -3.518 -0.620 1.00 96.38 78 SER A N 1
ATOM 596 C CA . SER A 1 78 ? 6.748 -2.633 -0.630 1.00 96.38 78 SER A CA 1
ATOM 597 C C . SER A 1 78 ? 5.587 -3.174 0.196 1.00 96.38 78 SER A C 1
ATOM 599 O O . SER A 1 78 ? 5.045 -2.427 1.004 1.00 96.38 78 SER A O 1
ATOM 601 N N . VAL A 1 79 ? 5.268 -4.470 0.087 1.00 96.06 79 VAL A N 1
ATOM 602 C CA . VAL A 1 79 ? 4.269 -5.120 0.952 1.00 96.06 79 VAL A CA 1
ATOM 603 C C . VAL A 1 79 ? 4.664 -4.980 2.424 1.00 96.06 79 VAL A C 1
ATOM 605 O O . VAL A 1 79 ? 3.848 -4.556 3.238 1.00 96.06 79 VAL A O 1
ATOM 608 N N . MET A 1 80 ? 5.924 -5.272 2.774 1.00 96.94 80 MET A N 1
ATOM 609 C CA . MET A 1 80 ? 6.420 -5.164 4.152 1.00 96.94 80 MET A CA 1
ATOM 610 C C . MET A 1 80 ? 6.332 -3.731 4.694 1.00 96.94 80 MET A C 1
ATOM 612 O O . MET A 1 80 ? 5.919 -3.525 5.836 1.00 96.94 80 MET A O 1
ATOM 616 N N . GLN A 1 81 ? 6.709 -2.730 3.895 1.00 97.25 81 GLN A N 1
ATOM 617 C CA . GLN A 1 81 ? 6.629 -1.329 4.312 1.00 97.25 81 GLN A CA 1
ATOM 618 C C . GLN A 1 81 ? 5.183 -0.878 4.507 1.00 97.25 81 GLN A C 1
ATOM 620 O O . GLN A 1 81 ? 4.867 -0.291 5.542 1.00 97.25 81 GLN A O 1
ATOM 625 N N . SER A 1 82 ? 4.296 -1.185 3.559 1.00 96.81 82 SER A N 1
ATOM 626 C CA . SER A 1 82 ? 2.877 -0.837 3.664 1.00 96.81 82 SER A CA 1
ATOM 627 C C . SER A 1 82 ? 2.213 -1.538 4.846 1.00 96.81 82 SER A C 1
ATOM 629 O O . SER A 1 82 ? 1.500 -0.900 5.618 1.00 96.81 82 SER A O 1
ATOM 631 N N . TYR A 1 83 ? 2.524 -2.817 5.067 1.00 96.56 83 TYR A N 1
ATOM 632 C CA . TYR A 1 83 ? 2.057 -3.569 6.229 1.00 96.56 83 TYR A CA 1
ATOM 633 C C . TYR A 1 83 ? 2.504 -2.920 7.543 1.00 96.56 83 TYR A C 1
ATOM 635 O O . TYR A 1 83 ? 1.682 -2.698 8.432 1.00 96.56 83 TYR A O 1
ATOM 643 N N . ASN A 1 84 ? 3.790 -2.576 7.675 1.00 96.75 84 ASN A N 1
ATOM 644 C CA . ASN A 1 84 ? 4.311 -1.943 8.888 1.00 96.75 84 ASN A CA 1
ATOM 645 C C . ASN A 1 84 ? 3.688 -0.567 9.129 1.00 96.75 84 ASN A C 1
ATOM 647 O O . ASN A 1 84 ? 3.310 -0.269 10.262 1.00 96.75 84 ASN A O 1
ATOM 651 N N . LEU A 1 85 ? 3.511 0.238 8.077 1.00 95.75 85 LEU A N 1
ATOM 652 C CA . LEU A 1 85 ? 2.851 1.539 8.167 1.00 95.75 85 LEU A CA 1
ATOM 653 C C . LEU A 1 85 ? 1.418 1.397 8.706 1.00 95.75 85 LEU A C 1
ATOM 655 O O . LEU A 1 85 ? 1.043 2.075 9.664 1.00 95.75 85 LEU A O 1
ATOM 659 N N . LEU A 1 86 ? 0.637 0.472 8.142 1.00 95.81 86 LEU A N 1
ATOM 660 C CA . LEU A 1 86 ? -0.738 0.198 8.571 1.00 95.81 86 LEU A CA 1
ATOM 661 C C . LEU A 1 86 ? -0.798 -0.382 9.990 1.00 95.81 86 LEU A C 1
ATOM 663 O O . LEU A 1 86 ? -1.663 -0.006 10.784 1.00 95.81 86 LEU A O 1
ATOM 667 N N . LYS A 1 87 ? 0.138 -1.273 10.334 1.00 95.44 87 LYS A N 1
ATOM 668 C CA . LYS A 1 87 ? 0.245 -1.886 11.661 1.00 95.44 87 LYS A CA 1
ATOM 669 C C . LYS A 1 87 ? 0.571 -0.856 12.739 1.00 95.44 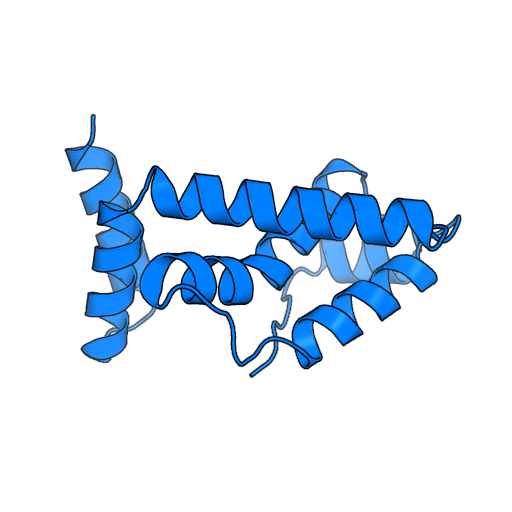87 LYS A C 1
ATOM 671 O O . LYS A 1 87 ? -0.056 -0.882 13.797 1.00 95.44 87 LYS A O 1
ATOM 676 N N . TRP A 1 88 ? 1.530 0.035 12.493 1.00 95.25 88 TRP A N 1
ATOM 677 C CA . TRP A 1 88 ? 1.911 1.078 13.449 1.00 95.25 88 TRP A CA 1
ATOM 678 C C . TRP A 1 88 ? 0.830 2.146 13.593 1.00 95.25 88 TRP A C 1
ATOM 680 O O . TRP A 1 88 ? 0.537 2.562 14.708 1.00 95.25 88 TRP A O 1
ATOM 690 N N . HIS A 1 89 ? 0.156 2.510 12.503 1.00 95.19 89 HIS A N 1
ATOM 691 C CA . HIS A 1 89 ? -0.935 3.486 12.517 1.00 95.19 89 HIS A CA 1
ATOM 692 C C . HIS A 1 89 ? -2.323 2.829 12.521 1.00 95.19 89 HIS A C 1
ATOM 694 O O . HIS A 1 89 ? -3.267 3.316 11.892 1.00 95.19 89 HIS A O 1
ATOM 700 N N . LYS A 1 90 ? -2.484 1.734 13.277 1.00 94.50 90 LYS A N 1
ATOM 701 C CA . LYS A 1 90 ? -3.727 0.943 13.312 1.00 94.50 90 LYS A CA 1
ATOM 702 C C . LYS A 1 90 ? -4.960 1.773 13.685 1.00 94.50 90 LYS A C 1
ATOM 704 O O . LYS A 1 90 ? -6.046 1.528 13.155 1.00 94.50 90 LYS A O 1
ATOM 709 N N . LYS A 1 91 ? -4.821 2.750 14.592 1.00 95.44 91 LYS A N 1
ATOM 710 C CA . LYS A 1 91 ? -5.932 3.637 14.978 1.00 95.44 91 LYS A CA 1
ATOM 711 C C . LYS A 1 91 ? -6.379 4.516 13.812 1.00 95.44 91 LYS A C 1
ATOM 713 O O . LYS A 1 91 ? -7.578 4.580 13.549 1.00 95.44 91 LYS A O 1
ATOM 718 N N . ALA A 1 92 ? -5.431 5.117 13.096 1.00 96.69 92 ALA A N 1
ATOM 719 C CA . ALA A 1 92 ? -5.704 5.953 11.932 1.00 96.69 92 ALA A CA 1
ATOM 720 C C . ALA A 1 92 ? -6.316 5.147 10.781 1.00 96.69 92 ALA A C 1
ATOM 722 O O . ALA A 1 92 ? -7.340 5.551 10.236 1.00 96.69 92 ALA A O 1
ATOM 723 N N . HIS A 1 93 ? -5.773 3.959 10.493 1.00 95.31 93 HIS A N 1
ATOM 724 C CA . HIS A 1 93 ? -6.352 3.038 9.512 1.00 95.31 93 HIS A CA 1
ATOM 725 C C . HIS A 1 93 ? -7.816 2.710 9.843 1.00 95.31 93 HIS A C 1
ATOM 727 O O . HIS A 1 93 ? -8.705 2.880 9.012 1.00 95.31 93 HIS A O 1
ATOM 733 N N . ARG A 1 94 ? -8.106 2.330 11.095 1.00 95.44 94 ARG A N 1
ATOM 734 C CA . ARG A 1 94 ? -9.479 2.025 11.525 1.00 95.44 94 ARG A CA 1
ATOM 735 C C . ARG A 1 94 ? -10.404 3.243 11.464 1.00 95.44 94 ARG A C 1
ATOM 737 O O . ARG A 1 94 ? -11.589 3.086 11.183 1.00 95.44 94 ARG A O 1
ATOM 744 N N . ALA A 1 95 ? -9.897 4.438 11.758 1.00 96.69 95 ALA A N 1
ATOM 745 C CA . ALA A 1 95 ? -10.672 5.672 11.660 1.00 96.69 95 ALA A CA 1
ATOM 746 C C . ALA A 1 95 ? -11.051 5.985 10.203 1.00 96.69 95 ALA A C 1
ATOM 748 O O . ALA A 1 95 ? -12.198 6.347 9.943 1.00 96.69 95 ALA A O 1
ATOM 749 N N . ALA A 1 96 ? -10.123 5.769 9.265 1.00 96.69 96 ALA A N 1
ATOM 750 C CA . ALA A 1 96 ? -10.373 5.903 7.834 1.00 96.69 96 ALA A CA 1
ATOM 751 C C . ALA A 1 96 ? -11.432 4.904 7.345 1.00 96.69 96 ALA A C 1
ATOM 753 O O . ALA A 1 96 ? -12.420 5.318 6.742 1.00 96.69 96 ALA A O 1
ATOM 754 N N . VAL A 1 97 ? -11.277 3.616 7.682 1.00 95.31 97 VAL A N 1
ATOM 755 C CA . VAL A 1 97 ? -12.233 2.553 7.319 1.00 95.31 97 VAL A CA 1
ATOM 756 C C . VAL A 1 97 ? -13.637 2.888 7.819 1.00 95.31 97 VAL A C 1
ATOM 758 O O . VAL A 1 97 ? -14.568 2.935 7.025 1.00 95.31 97 VAL A O 1
ATOM 761 N N . LYS A 1 98 ? -13.788 3.252 9.099 1.00 96.75 98 LYS A N 1
ATOM 762 C CA . LYS A 1 98 ? -15.097 3.631 9.659 1.00 96.75 98 LYS A CA 1
ATOM 763 C C . LYS A 1 98 ? -15.727 4.831 8.956 1.00 96.75 98 LYS A C 1
ATOM 765 O O . LYS A 1 98 ? -16.946 4.889 8.798 1.00 96.75 98 LYS A O 1
ATOM 770 N N . ALA A 1 99 ? -14.916 5.822 8.583 1.00 97.44 99 ALA A N 1
ATOM 771 C CA . ALA A 1 99 ? -15.410 6.999 7.882 1.00 97.44 99 ALA A CA 1
ATOM 772 C C . ALA A 1 99 ? -15.945 6.628 6.491 1.00 97.44 99 ALA A C 1
ATOM 774 O O . ALA A 1 99 ? -17.028 7.093 6.134 1.00 97.44 99 ALA A O 1
ATOM 775 N N . LEU A 1 100 ? -15.223 5.762 5.771 1.00 96.38 100 LEU A N 1
ATOM 776 C CA . LEU A 1 100 ? -15.608 5.234 4.462 1.00 96.38 100 LEU A CA 1
ATOM 777 C C . LEU A 1 100 ? -16.858 4.343 4.539 1.00 96.38 100 LEU A C 1
ATOM 779 O O . LEU A 1 100 ? -17.794 4.566 3.779 1.00 96.38 100 LEU A O 1
ATOM 783 N N . GLU A 1 101 ? -16.923 3.403 5.487 1.00 96.62 101 GLU A N 1
ATOM 784 C CA . GLU A 1 101 ? -18.099 2.540 5.722 1.00 96.62 101 GLU A CA 1
ATOM 785 C C . GLU A 1 101 ? -19.366 3.353 6.021 1.00 96.62 101 GLU A C 1
ATOM 787 O O . GLU A 1 101 ? -20.467 2.974 5.633 1.00 96.62 101 GLU A O 1
ATOM 792 N N . SER A 1 102 ? -19.207 4.504 6.680 1.00 96.69 102 SER A N 1
ATOM 793 C CA . SER A 1 102 ? -20.308 5.427 6.978 1.00 96.69 102 SER A CA 1
ATOM 794 C C . SER A 1 102 ? -20.671 6.350 5.802 1.00 96.69 102 SER A C 1
ATOM 796 O O . SER A 1 102 ? -21.473 7.264 5.979 1.00 96.69 102 SER A O 1
ATOM 798 N N . GLY A 1 103 ? -20.063 6.172 4.624 1.00 96.56 103 GLY A N 1
ATOM 799 C CA . GLY A 1 103 ? -20.354 6.960 3.423 1.00 96.56 103 GLY A CA 1
ATOM 800 C C . GLY A 1 103 ? -19.862 8.409 3.469 1.00 96.56 103 GLY A C 1
ATOM 801 O O . GLY A 1 103 ? -20.367 9.249 2.724 1.00 96.56 103 GLY A O 1
AT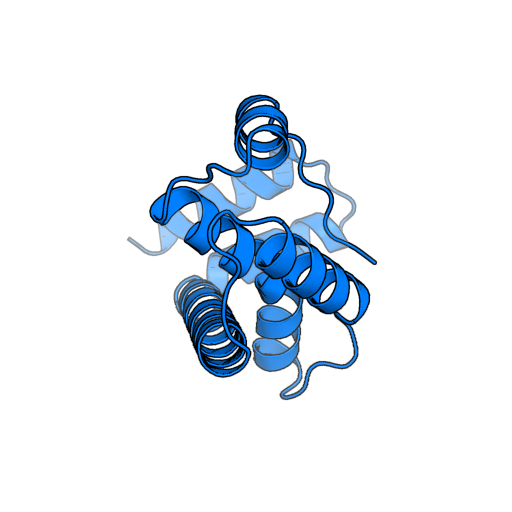OM 802 N N . HIS A 1 104 ? -18.904 8.746 4.340 1.00 97.31 104 HIS A N 1
ATOM 803 C CA . HIS A 1 104 ? -18.377 10.109 4.387 1.00 97.31 104 HIS A CA 1
ATOM 804 C C . HIS A 1 104 ? -17.491 10.428 3.175 1.00 97.31 104 HIS A C 1
ATOM 806 O O . HIS A 1 104 ? -16.765 9.578 2.664 1.00 97.31 104 HIS A O 1
ATOM 812 N N . GLY A 1 105 ? -17.487 11.700 2.767 1.00 96.38 105 GLY A N 1
ATOM 813 C CA . GLY A 1 105 ? -16.582 12.200 1.731 1.00 96.38 105 GLY A CA 1
ATOM 814 C C . GLY A 1 105 ? -15.112 12.266 2.171 1.00 96.38 105 GLY A C 1
ATOM 815 O O . GLY A 1 105 ? -14.790 12.243 3.362 1.00 96.38 105 GLY A O 1
ATOM 816 N N . LEU A 1 106 ? -14.219 12.425 1.189 1.00 94.81 106 LEU A N 1
ATOM 817 C CA . LEU A 1 106 ? -12.758 12.414 1.358 1.00 94.81 106 LEU A CA 1
ATOM 818 C C . LEU A 1 106 ? -12.247 13.363 2.454 1.00 94.81 106 LEU A C 1
ATOM 820 O O . LEU A 1 106 ? -11.391 12.978 3.247 1.00 94.81 106 LEU A O 1
ATOM 824 N N . SER A 1 107 ? -12.786 14.583 2.541 1.00 97.25 107 SER A N 1
ATOM 825 C CA . SER A 1 107 ? -12.366 15.574 3.543 1.00 97.25 107 SER A CA 1
ATOM 826 C C . SER A 1 107 ? -12.553 15.077 4.979 1.00 97.25 107 SER A C 1
ATOM 828 O O . SER A 1 107 ? -11.716 15.323 5.845 1.00 97.25 107 SER A O 1
ATOM 830 N N . ILE A 1 108 ? -13.627 14.327 5.236 1.00 97.88 108 ILE A N 1
ATOM 831 C CA . ILE A 1 108 ? -13.890 13.740 6.549 1.00 97.88 108 ILE A CA 1
ATOM 832 C C . ILE A 1 108 ? -12.934 12.581 6.816 1.00 97.88 108 ILE A C 1
ATOM 834 O O . ILE A 1 108 ? -12.427 12.482 7.929 1.00 97.88 108 ILE A O 1
ATOM 838 N N . VAL A 1 109 ? -12.660 11.736 5.818 1.00 97.88 109 VAL A N 1
ATOM 839 C CA . VAL A 1 109 ? -11.707 10.622 5.944 1.00 97.88 109 VAL A CA 1
ATOM 840 C C . VAL A 1 109 ? -10.322 11.142 6.334 1.00 97.88 109 VAL A C 1
ATOM 842 O O . VAL A 1 109 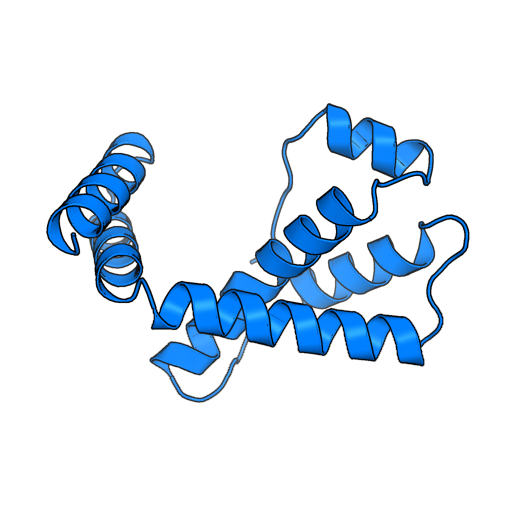? -9.747 10.658 7.307 1.00 97.88 109 VAL A O 1
ATOM 845 N N . VAL A 1 110 ? -9.827 12.177 5.644 1.00 97.06 110 VAL A N 1
ATOM 846 C CA . VAL A 1 110 ? -8.535 12.819 5.950 1.00 97.06 110 VAL A CA 1
ATOM 847 C C . VAL A 1 110 ? -8.525 13.369 7.374 1.00 97.06 110 VAL A C 1
ATOM 849 O O . VAL A 1 110 ? -7.644 13.015 8.154 1.00 97.06 110 VAL A O 1
ATOM 852 N N . ARG A 1 111 ? -9.555 14.132 7.761 1.00 97.81 111 ARG A N 1
ATOM 853 C CA . ARG A 1 111 ? -9.666 14.662 9.126 1.00 97.81 111 ARG A CA 1
ATOM 854 C C . ARG A 1 111 ? -9.624 13.552 10.183 1.00 97.81 111 ARG A C 1
ATOM 856 O O . ARG A 1 111 ? -8.947 13.695 11.195 1.00 97.81 111 ARG A O 1
ATOM 863 N N . ARG A 1 112 ? -10.318 12.428 9.963 1.00 97.69 112 ARG A N 1
ATOM 864 C CA . ARG A 1 112 ? -10.318 11.288 10.901 1.00 97.69 112 ARG A CA 1
ATOM 865 C C . ARG A 1 112 ? -8.944 10.637 11.043 1.00 97.69 112 ARG A C 1
ATOM 867 O O . ARG A 1 112 ? -8.606 10.188 12.136 1.00 97.69 112 ARG A O 1
ATOM 874 N N . ILE A 1 113 ? -8.169 10.584 9.964 1.00 97.06 113 ILE A N 1
ATOM 875 C CA . ILE A 1 113 ? -6.784 10.104 9.992 1.00 97.06 113 ILE A CA 1
ATOM 876 C C . ILE A 1 113 ? -5.920 11.053 10.831 1.00 97.06 113 ILE A C 1
ATOM 878 O O . ILE A 1 113 ? -5.227 10.595 11.737 1.00 97.06 113 ILE A O 1
ATOM 882 N N . GLU A 1 114 ? -5.991 12.360 10.573 1.00 96.94 114 GLU A N 1
ATOM 883 C CA . GLU A 1 114 ? -5.212 13.381 11.289 1.00 96.94 114 GLU A CA 1
ATOM 884 C C . GLU A 1 114 ? -5.528 13.406 12.791 1.00 96.94 114 GLU A C 1
ATOM 886 O O . GLU A 1 114 ? -4.612 13.364 13.613 1.00 96.94 114 GLU A O 1
ATOM 891 N N . GLU A 1 115 ? -6.817 13.390 13.153 1.00 97.06 115 GLU A N 1
ATOM 892 C CA . GLU A 1 115 ? -7.288 13.306 14.544 1.00 97.06 115 GLU A CA 1
ATOM 893 C C . GLU A 1 115 ? -6.730 12.057 15.247 1.00 97.06 115 GLU A C 1
ATOM 895 O O . GLU A 1 115 ? -6.235 12.134 16.374 1.00 97.06 115 GLU A O 1
ATOM 900 N N . ALA A 1 116 ? -6.770 10.901 14.575 1.00 96.19 116 ALA A N 1
ATOM 901 C CA . ALA A 1 116 ? -6.274 9.650 15.137 1.00 96.19 116 ALA A CA 1
ATOM 902 C C . ALA A 1 116 ? -4.752 9.668 15.348 1.00 96.19 116 ALA A C 1
ATOM 904 O O . ALA A 1 116 ? -4.287 9.228 16.398 1.00 96.19 116 ALA A O 1
ATOM 905 N N . ILE A 1 117 ? -3.983 10.209 14.397 1.00 94.06 117 ILE A N 1
ATOM 906 C CA . ILE A 1 117 ? -2.520 10.329 14.508 1.00 94.06 117 ILE A CA 1
ATOM 907 C C . ILE A 1 117 ? -2.130 11.303 15.625 1.00 94.06 117 ILE A C 1
ATOM 909 O O . ILE A 1 117 ? -1.197 11.025 16.376 1.00 94.06 117 ILE A O 1
ATOM 913 N N . ALA A 1 118 ? -2.833 12.430 15.759 1.00 93.62 118 ALA A N 1
ATOM 914 C CA . ALA A 1 118 ? -2.568 13.403 16.816 1.00 93.62 118 ALA A CA 1
ATOM 915 C C . ALA A 1 118 ? -2.827 12.825 18.217 1.0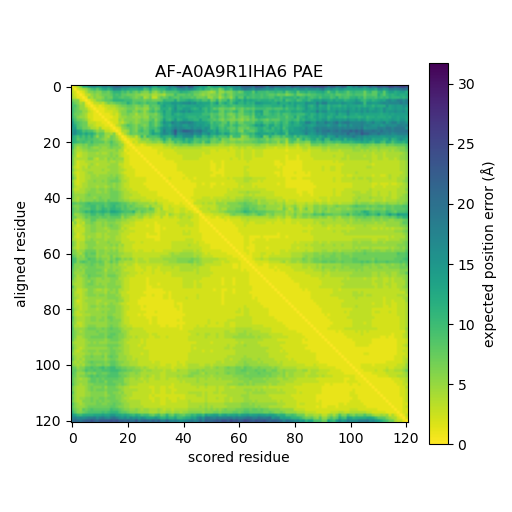0 93.62 118 ALA A C 1
ATOM 917 O O . ALA A 1 118 ? -2.106 13.160 19.149 1.00 93.62 118 ALA A O 1
ATOM 918 N N . SER A 1 119 ? -3.813 11.932 18.353 1.00 88.88 119 SER A N 1
ATOM 919 C CA . SER A 1 119 ? -4.140 11.263 19.621 1.00 88.88 119 SER A CA 1
ATOM 920 C C . SER A 1 119 ? -3.171 10.145 20.039 1.00 88.88 119 SER A C 1
ATOM 922 O O . SER A 1 119 ? -3.282 9.634 21.152 1.00 88.88 119 SER A O 1
ATOM 924 N N . ASP A 1 120 ? -2.267 9.731 19.143 1.00 77.31 120 ASP A N 1
ATOM 925 C CA . ASP A 1 120 ? -1.235 8.713 19.393 1.00 77.31 120 ASP A CA 1
ATOM 926 C C . ASP A 1 120 ? 0.120 9.315 19.819 1.00 77.31 120 ASP A C 1
ATOM 928 O O . ASP A 1 120 ? 1.067 8.563 20.059 1.00 77.31 120 ASP A O 1
ATOM 932 N N . ARG A 1 121 ? 0.217 10.649 19.909 1.00 63.47 121 ARG A N 1
ATOM 933 C CA . ARG A 1 121 ? 1.381 11.384 20.430 1.00 63.47 121 ARG A CA 1
ATOM 934 C C . ARG A 1 121 ? 1.207 11.719 21.905 1.00 63.47 121 ARG A C 1
ATOM 936 O O . ARG A 1 121 ? 2.236 11.676 22.610 1.00 63.47 121 ARG A O 1
#

Mean predicted aligned error: 4.94 Å

Foldseek 3Di:
DFDDDDDPVCVVCLVVLHDDPVRLLVLLLVLLLQQLVCCLPVVGGPDRPRSLVVLQVSQVSHVVHDDPVRSVVSNVVSSVVSNVVCVVLVQLVVQLVVCVVVVHDPVSSVVSSVVSVVVVD

InterPro domains:
  IPR037219 Peptidase M41-like [SSF140990] (17-102)

Secondary structure (DSSP, 8-state):
-------HHHHHHHHTT---HHHHHHHHHHHTHHHHHHHHHHSS----HHHHHHHHHHHHHSSSPPPHHHHHHHHHHHHHHHHHHHHHTHHHHHHHHHHHHTT--HHHHHHHHHHHHHTT-

Sequence (121 aa):
AGTQFWDAKMEKELGEGHLSSTAFDRYCMILFAGIAAEALVYGEAEGGENDENLFRSLCVLLDPPLSVAQMANRARWSVMQSYNLLKWHKKAHRAAVKALESGHGLSIVVRRIEEAIASDR

Radius of gyration: 15.71 Å; Cα contacts (8 Å, |Δi|>4): 102; chains: 1; bounding box: 37×29×40 Å